Protein AF-A0A4D7CBV3-F1 (afdb_monomer)

Nearest PDB structures (foldseek):
  1dlq-assembly1_B  TM=3.421E-01  e=4.290E+00  Acinetobacter baylyi ADP1
  2azq-assembly1_A-2  TM=3.357E-01  e=8.033E+00  Pseudomonas putida
  5umh-assembly1_A  TM=3.800E-01  e=9.901E+00  Burkholderia multivorans ATCC 17616

Radius of gyration: 29.94 Å; Cα contacts (8 Å, |Δi|>4): 17; chains: 1; bounding box: 53×38×84 Å

Mean predicted aligned error: 19.16 Å

pLDDT: mean 70.89, std 18.7, range [37.22, 94.75]

Organism: NCBI:txid1763828

Secondary structure (DSSP, 8-state):
-----HHHHHHHHHHTTTS-S-HHHHHHHHHHHHHHHHHHHHHHHSPPHHHHHHHHHHHHHTTS-GGG------TT------S----------------

Foldseek 3Di:
DDDQDPVNLVVQCVVCVPPPDDPVVSSVVVVVVVVVVVVVVCVVVPQDVVNVVVVVVVVVVVVPDPPPVDPPPDVPPPPPPPVDDDDPPPDDDDDDDDD

Sequence (99 aa):
MSVIGREDMMFYRSLVESVDMPDDQKDESIRVIFSIVCSFIDQAFGSHPVQLSLKERANTCFSGRSDYARIAHDPEEEAADLEIEGAINTQDSEGHKVP

Solvent-accessible surface area (backbone atoms only — not comparable to full-atom values): 6653 Å² total; per-residue (Å²): 133,91,77,86,50,74,68,57,50,52,53,55,47,65,74,49,59,89,51,96,63,58,69,72,57,51,52,51,50,52,52,52,53,50,53,52,52,50,50,52,50,47,64,75,72,40,76,50,69,66,55,50,52,49,53,54,50,54,60,58,64,70,66,66,57,82,85,72,75,64,79,72,84,60,93,78,72,69,76,79,76,64,91,76,75,87,76,88,75,84,70,92,74,81,92,78,83,82,136

Structure (mmCIF, N/CA/C/O backbone):
data_AF-A0A4D7CBV3-F1
#
_entry.id   AF-A0A4D7CBV3-F1
#
loop_
_atom_site.group_PDB
_atom_site.id
_atom_site.type_symbol
_atom_site.label_atom_id
_atom_site.label_alt_id
_atom_site.label_comp_id
_atom_site.label_asym_id
_atom_site.label_entity_id
_atom_site.label_seq_id
_atom_site.pdbx_PDB_ins_code
_atom_site.Cartn_x
_atom_site.Cartn_y
_atom_site.Cartn_z
_atom_site.occupancy
_atom_site.B_iso_or_equiv
_atom_site.auth_seq_id
_atom_site.auth_comp_id
_atom_site.auth_asym_id
_atom_site.auth_atom_id
_atom_site.pdbx_PDB_model_num
ATOM 1 N N . MET A 1 1 ? 6.227 6.472 0.980 1.00 57.59 1 MET A N 1
ATOM 2 C CA . MET A 1 1 ? 5.203 5.528 1.469 1.00 57.59 1 MET A CA 1
ATOM 3 C C . MET A 1 1 ? 3.865 5.972 0.924 1.00 57.59 1 MET A C 1
ATOM 5 O O . MET A 1 1 ? 3.496 7.119 1.153 1.00 57.59 1 MET A O 1
ATOM 9 N N . SER A 1 2 ? 3.201 5.113 0.150 1.00 74.38 2 SER A N 1
ATOM 10 C CA . SER A 1 2 ? 1.840 5.381 -0.319 1.00 74.38 2 SER A CA 1
ATOM 11 C C . SER A 1 2 ? 0.876 5.343 0.870 1.00 74.38 2 SER A C 1
ATOM 13 O O . SER A 1 2 ? 1.074 4.556 1.795 1.00 74.38 2 SER A O 1
ATOM 15 N N . VAL A 1 3 ? -0.128 6.217 0.877 1.00 84.06 3 VAL A N 1
ATOM 16 C CA . VAL A 1 3 ? -1.130 6.308 1.948 1.00 84.06 3 VAL A CA 1
ATOM 17 C C . VAL A 1 3 ? -2.437 5.718 1.429 1.00 84.06 3 VAL A C 1
ATOM 19 O O . VAL A 1 3 ? -2.872 6.075 0.338 1.00 84.06 3 VAL A O 1
ATOM 22 N N . ILE A 1 4 ? -3.063 4.834 2.210 1.00 89.88 4 ILE A N 1
ATOM 23 C CA . ILE A 1 4 ? -4.364 4.241 1.868 1.00 89.88 4 ILE A CA 1
ATOM 24 C C . ILE A 1 4 ? -5.440 5.333 1.921 1.00 89.88 4 ILE A C 1
ATOM 26 O O . ILE A 1 4 ? -5.581 6.024 2.935 1.00 89.88 4 ILE A O 1
ATOM 30 N N . GLY A 1 5 ? -6.202 5.489 0.837 1.00 92.88 5 GLY A N 1
ATOM 31 C CA . GLY A 1 5 ? -7.341 6.399 0.787 1.00 92.88 5 GLY A CA 1
ATOM 32 C C . GLY A 1 5 ? -8.469 5.964 1.728 1.00 92.88 5 GLY A C 1
ATOM 33 O O . GLY A 1 5 ? -8.588 4.799 2.100 1.00 92.88 5 GLY A O 1
ATOM 34 N N . ARG A 1 6 ? -9.343 6.899 2.120 1.00 91.44 6 ARG A N 1
ATOM 35 C CA . ARG A 1 6 ? -10.472 6.579 3.013 1.00 91.44 6 ARG A CA 1
ATOM 36 C C . ARG A 1 6 ? -11.425 5.547 2.396 1.00 91.44 6 ARG A C 1
ATOM 38 O O . ARG A 1 6 ? -11.874 4.654 3.107 1.00 91.44 6 ARG A O 1
ATOM 45 N N . GLU A 1 7 ? -11.727 5.682 1.107 1.00 92.94 7 GLU A N 1
ATOM 46 C CA . GLU A 1 7 ? -12.613 4.766 0.375 1.00 92.94 7 GLU A CA 1
ATOM 47 C C . GLU A 1 7 ? -12.003 3.365 0.274 1.00 92.94 7 GLU A C 1
ATOM 49 O O . GLU A 1 7 ? -12.662 2.386 0.621 1.00 92.94 7 GLU A O 1
ATOM 54 N N . ASP A 1 8 ? -10.716 3.279 -0.069 1.00 93.56 8 ASP A N 1
ATOM 55 C CA . ASP A 1 8 ? -9.981 2.012 -0.113 1.00 93.56 8 ASP A CA 1
ATOM 56 C C . ASP A 1 8 ? -9.964 1.324 1.254 1.00 93.56 8 ASP A C 1
ATOM 58 O O . ASP A 1 8 ? -10.189 0.123 1.356 1.00 93.56 8 ASP A O 1
ATOM 62 N N . MET A 1 9 ? -9.760 2.083 2.334 1.00 93.25 9 MET A N 1
ATOM 63 C CA . MET A 1 9 ? -9.777 1.528 3.686 1.00 93.25 9 MET A CA 1
ATOM 64 C C . MET A 1 9 ? -11.150 0.949 4.054 1.00 93.25 9 MET A C 1
ATOM 66 O O . MET A 1 9 ? -11.225 -0.112 4.671 1.00 93.25 9 MET A O 1
ATOM 70 N N . MET A 1 10 ? -12.243 1.618 3.667 1.00 93.50 10 MET A N 1
ATOM 71 C CA . MET A 1 10 ? -13.600 1.097 3.874 1.00 93.50 10 MET A CA 1
ATOM 72 C C . MET A 1 10 ? -13.838 -0.186 3.077 1.00 93.50 10 MET A C 1
ATOM 74 O O . MET A 1 10 ? -14.420 -1.132 3.605 1.00 93.50 10 MET A O 1
ATOM 78 N N . PHE A 1 11 ? -13.350 -0.237 1.839 1.00 94.75 11 PHE A N 1
ATOM 79 C CA . PHE A 1 11 ? -13.405 -1.436 1.014 1.00 94.75 11 PHE A CA 1
ATOM 80 C C . PHE A 1 11 ? -12.609 -2.594 1.632 1.00 94.75 11 PHE A C 1
ATOM 82 O O . PHE A 1 11 ? -13.129 -3.696 1.772 1.00 94.75 11 PHE A O 1
ATOM 89 N N . TYR A 1 12 ? -11.377 -2.365 2.085 1.00 94.06 12 TYR A N 1
ATOM 90 C CA . TYR A 1 12 ? -10.590 -3.425 2.716 1.00 94.06 12 TYR A CA 1
ATOM 91 C C . TYR A 1 12 ? -11.219 -3.925 4.017 1.00 94.06 12 TYR A C 1
ATOM 93 O O . TYR A 1 12 ? -11.195 -5.126 4.274 1.00 94.06 12 TYR A O 1
ATOM 101 N N . ARG A 1 13 ? -11.842 -3.040 4.805 1.00 93.69 13 ARG A N 1
ATOM 102 C CA . ARG A 1 13 ? -12.594 -3.431 6.006 1.00 93.69 13 ARG A CA 1
ATOM 103 C C . ARG A 1 13 ? -13.777 -4.343 5.692 1.00 93.69 13 ARG A C 1
ATOM 105 O O . ARG A 1 13 ? -13.986 -5.295 6.438 1.00 93.69 13 ARG A O 1
ATOM 112 N N . SER A 1 14 ? -14.515 -4.101 4.604 1.00 94.56 14 SER A N 1
ATOM 113 C CA . SER A 1 14 ? -15.627 -4.983 4.220 1.00 94.56 14 SER A CA 1
ATOM 114 C C . SER A 1 14 ? -15.145 -6.372 3.791 1.00 94.56 14 SER A C 1
ATOM 116 O O . SER A 1 14 ? -15.814 -7.365 4.057 1.00 94.56 14 SER A O 1
ATOM 118 N N . LEU A 1 15 ? -13.945 -6.476 3.209 1.00 93.38 15 LEU A N 1
ATOM 119 C CA . LEU A 1 15 ? -13.343 -7.766 2.855 1.00 93.38 15 LEU A CA 1
ATOM 120 C C . LEU A 1 15 ? -12.920 -8.597 4.074 1.00 93.38 15 LEU A C 1
ATOM 122 O O . LEU A 1 15 ? -12.936 -9.825 4.008 1.00 93.38 15 LEU A O 1
ATOM 126 N N . VAL A 1 16 ? -12.534 -7.949 5.175 1.00 92.62 16 VAL A N 1
ATOM 127 C CA . VAL A 1 16 ? -12.089 -8.623 6.410 1.00 92.62 16 VAL A CA 1
ATOM 128 C C . VAL A 1 16 ? -13.156 -8.630 7.506 1.00 92.62 16 VAL A C 1
ATOM 130 O O . VAL A 1 16 ? -12.866 -8.970 8.655 1.00 92.62 16 VAL A O 1
ATOM 133 N N . GLU A 1 17 ? -14.399 -8.276 7.174 1.00 92.19 17 GLU A N 1
ATOM 134 C CA . GLU A 1 17 ? -15.495 -8.174 8.139 1.00 92.19 17 GLU A CA 1
ATOM 135 C C . GLU A 1 17 ? -15.703 -9.495 8.890 1.00 92.19 17 GLU A C 1
ATOM 137 O O . GLU A 1 17 ? -15.791 -9.496 10.118 1.00 92.19 17 GLU A O 1
ATOM 142 N N . SER A 1 18 ? -15.663 -10.619 8.169 1.00 93.75 18 SER A N 1
ATOM 143 C CA . SER A 1 18 ? -15.864 -11.964 8.718 1.00 93.75 18 SER A CA 1
ATOM 144 C C . SER A 1 18 ? -14.697 -12.497 9.552 1.00 93.75 18 SER A C 1
ATOM 146 O O . SER A 1 18 ? -14.792 -13.598 10.092 1.00 93.75 18 SER A O 1
ATOM 148 N N . VAL A 1 19 ? -13.570 -11.785 9.612 1.00 91.62 19 VAL A N 1
ATOM 149 C CA . VAL A 1 19 ? -12.410 -12.218 10.393 1.00 91.62 19 VAL A CA 1
ATOM 150 C C . VAL A 1 19 ? -12.674 -11.913 11.865 1.00 91.62 19 VAL A C 1
ATOM 152 O O . VAL A 1 19 ? -12.961 -10.769 12.224 1.00 91.62 19 VAL A O 1
ATOM 155 N N . ASP A 1 20 ? -12.570 -12.933 12.717 1.00 93.38 20 ASP A N 1
ATOM 156 C CA . ASP A 1 20 ? -12.768 -12.797 14.161 1.00 93.38 20 ASP A CA 1
ATOM 157 C C . ASP A 1 20 ? -11.531 -12.162 14.810 1.00 93.38 20 ASP A C 1
ATOM 159 O O . ASP A 1 20 ? -10.608 -12.830 15.279 1.00 93.38 20 ASP A O 1
ATOM 163 N N . MET A 1 21 ? -11.467 -10.836 14.729 1.00 92.12 21 MET A N 1
ATOM 164 C CA . MET A 1 21 ? -10.442 -10.010 15.353 1.00 92.12 21 MET A CA 1
ATOM 165 C C . MET A 1 21 ? -11.004 -8.609 15.642 1.00 92.12 21 MET A C 1
ATOM 167 O O . MET A 1 21 ? -11.945 -8.178 14.967 1.00 92.12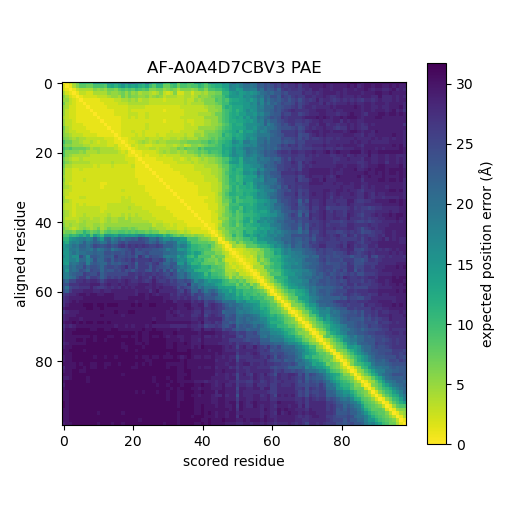 21 MET A O 1
ATOM 171 N N . PRO A 1 22 ? -10.431 -7.873 16.609 1.00 94.12 2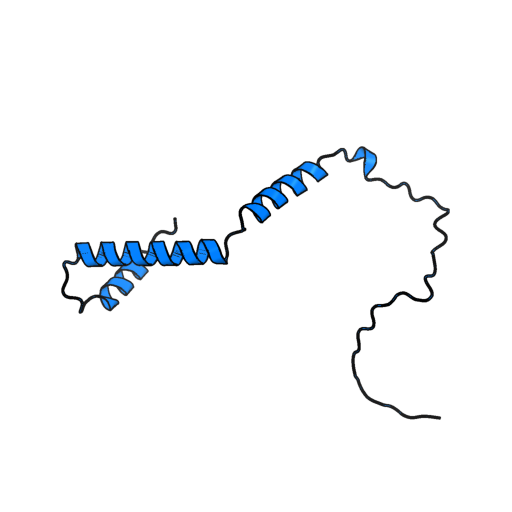2 PRO A N 1
ATOM 172 C CA . PRO A 1 22 ? -10.814 -6.490 16.872 1.00 94.12 22 PRO A CA 1
ATOM 173 C C . PRO A 1 22 ? -10.594 -5.592 15.651 1.00 94.12 22 PRO A C 1
ATOM 175 O O . PRO A 1 22 ? -9.604 -5.757 14.937 1.00 94.12 22 PRO A O 1
ATOM 178 N N . ASP A 1 23 ? -11.458 -4.596 15.457 1.00 89.81 23 ASP A N 1
ATOM 179 C CA . ASP A 1 23 ? -11.373 -3.664 14.321 1.00 89.81 23 ASP A CA 1
ATOM 180 C C . ASP A 1 23 ? -10.023 -2.935 14.249 1.00 89.81 23 ASP A C 1
ATOM 182 O O . ASP A 1 23 ? -9.462 -2.776 13.166 1.00 89.81 23 ASP A O 1
ATOM 186 N N . ASP A 1 24 ? -9.435 -2.595 15.397 1.00 92.62 24 ASP A N 1
ATOM 187 C CA . ASP A 1 24 ? -8.099 -1.989 15.460 1.00 92.62 24 ASP A CA 1
ATOM 188 C C . ASP A 1 24 ? -7.011 -2.923 14.898 1.00 92.62 24 ASP A C 1
ATOM 190 O O . ASP A 1 24 ? -6.067 -2.479 14.245 1.00 92.62 24 ASP A O 1
ATOM 194 N N . GLN A 1 25 ? -7.148 -4.238 15.109 1.00 94.12 25 GLN A N 1
ATOM 195 C CA . GLN A 1 25 ? -6.226 -5.230 14.547 1.00 94.12 25 GLN A CA 1
ATOM 196 C C . GLN A 1 25 ? -6.492 -5.483 13.061 1.00 94.12 25 GLN A C 1
ATOM 198 O O . GLN A 1 25 ? -5.539 -5.724 12.316 1.00 94.12 25 GLN A O 1
ATOM 203 N N . LYS A 1 26 ? -7.752 -5.392 12.608 1.00 93.19 26 LYS A N 1
ATOM 204 C CA . LYS A 1 26 ? -8.100 -5.430 11.174 1.00 93.19 26 LYS A CA 1
ATOM 205 C C . LYS A 1 26 ? -7.415 -4.289 10.444 1.00 93.19 26 LYS A C 1
ATOM 207 O O . LYS A 1 26 ? -6.753 -4.510 9.433 1.00 93.19 26 LYS A O 1
ATOM 212 N N . ASP A 1 27 ? -7.522 -3.086 10.993 1.00 93.81 27 ASP A N 1
ATOM 213 C CA . ASP A 1 27 ? -6.916 -1.889 10.430 1.00 93.81 27 ASP A CA 1
ATOM 214 C C . ASP A 1 27 ? -5.402 -1.996 10.320 1.00 93.81 27 ASP A C 1
ATOM 216 O O . ASP 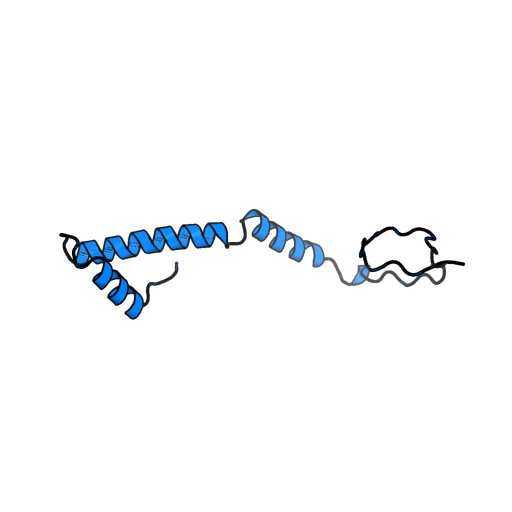A 1 27 ? -4.831 -1.682 9.272 1.00 93.81 27 ASP A O 1
ATOM 220 N N . GLU A 1 28 ? -4.752 -2.455 11.387 1.00 94.44 28 GLU A N 1
ATOM 221 C CA . GLU A 1 28 ? -3.306 -2.632 11.385 1.00 94.44 28 GLU A CA 1
ATOM 222 C C . GLU A 1 28 ? -2.883 -3.703 10.375 1.00 94.44 28 GLU A C 1
ATOM 224 O O . GLU A 1 28 ? -1.965 -3.488 9.584 1.00 94.44 28 GLU A O 1
ATOM 229 N N . SER A 1 29 ? -3.615 -4.816 10.307 1.00 94.06 29 SER A N 1
ATOM 230 C CA . SER A 1 29 ? -3.359 -5.883 9.334 1.00 94.06 29 SER A CA 1
ATOM 231 C C . SER A 1 29 ? -3.468 -5.377 7.895 1.00 94.06 29 SER A C 1
ATOM 233 O O . SER A 1 29 ? -2.591 -5.650 7.073 1.00 94.06 29 SER A O 1
ATOM 235 N N . ILE A 1 30 ? -4.501 -4.584 7.591 1.00 94.69 30 ILE A N 1
ATOM 236 C CA . ILE A 1 30 ? -4.683 -3.955 6.277 1.00 94.69 30 ILE A CA 1
ATOM 237 C C . ILE A 1 30 ? -3.485 -3.053 5.946 1.00 94.69 30 ILE A C 1
ATOM 239 O O . ILE A 1 30 ? -2.939 -3.136 4.845 1.00 94.69 30 ILE A O 1
ATOM 243 N N . ARG A 1 31 ? -3.026 -2.227 6.894 1.00 94.69 31 ARG A N 1
ATOM 244 C CA . ARG A 1 31 ? -1.875 -1.327 6.694 1.00 94.69 31 ARG A CA 1
ATOM 245 C C . ARG A 1 31 ? -0.570 -2.079 6.471 1.00 94.69 31 ARG A C 1
ATOM 247 O O . ARG A 1 31 ? 0.216 -1.685 5.605 1.00 94.69 31 ARG A O 1
ATOM 254 N N . VAL A 1 32 ? -0.340 -3.154 7.221 1.00 94.69 32 VAL A N 1
ATOM 255 C CA . VAL A 1 32 ? 0.849 -4.003 7.080 1.00 94.69 32 VAL A CA 1
ATOM 256 C C . VAL A 1 32 ? 0.867 -4.656 5.702 1.00 94.69 32 VAL A C 1
ATOM 258 O O . VAL A 1 32 ? 1.855 -4.526 4.980 1.00 94.69 32 VAL A O 1
ATOM 261 N N . ILE A 1 33 ? -0.234 -5.294 5.300 1.00 94.44 33 ILE A N 1
ATOM 262 C CA . ILE A 1 33 ? -0.342 -5.949 3.990 1.00 94.44 33 ILE A CA 1
ATOM 263 C C . ILE A 1 33 ? -0.151 -4.931 2.866 1.00 94.44 33 ILE A C 1
ATOM 265 O O . ILE A 1 33 ? 0.645 -5.163 1.957 1.00 94.44 33 ILE A O 1
ATOM 269 N N . PHE A 1 34 ? -0.817 -3.779 2.947 1.00 94.06 34 PHE A N 1
ATOM 270 C CA . PHE A 1 34 ? -0.666 -2.714 1.961 1.00 94.06 34 PHE A CA 1
ATOM 271 C C . PHE A 1 34 ? 0.786 -2.236 1.850 1.00 94.06 34 PHE A C 1
ATOM 273 O O . PHE A 1 34 ? 1.313 -2.109 0.749 1.00 94.06 34 PHE A O 1
ATOM 280 N N . SER A 1 35 ? 1.467 -2.042 2.983 1.00 92.31 35 SER A N 1
ATOM 281 C CA . SER A 1 35 ? 2.873 -1.624 3.007 1.00 92.31 35 SER A CA 1
ATOM 282 C C . SER A 1 35 ? 3.795 -2.660 2.363 1.00 92.31 35 SER A C 1
ATOM 284 O O . SER A 1 35 ? 4.708 -2.295 1.621 1.00 92.31 35 SER A O 1
ATOM 286 N N . ILE A 1 36 ? 3.540 -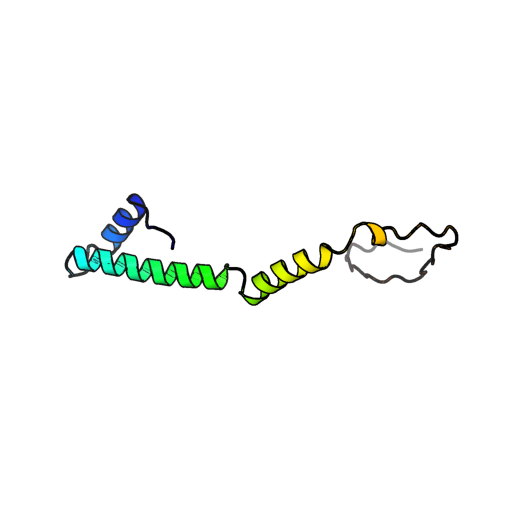3.950 2.601 1.00 92.81 36 ILE A N 1
ATOM 287 C CA . ILE A 1 36 ? 4.277 -5.052 1.971 1.00 92.81 36 ILE A CA 1
ATOM 288 C C . ILE A 1 36 ? 4.070 -5.030 0.453 1.00 92.81 36 ILE A C 1
ATOM 290 O O . ILE A 1 36 ? 5.043 -5.056 -0.301 1.00 92.81 36 ILE A O 1
ATOM 294 N N . VAL A 1 37 ? 2.820 -4.932 -0.006 1.00 91.31 37 VAL A N 1
ATOM 295 C CA . VAL A 1 37 ? 2.487 -4.886 -1.438 1.00 91.31 37 VAL A CA 1
ATOM 296 C C . VAL A 1 37 ? 3.127 -3.671 -2.108 1.00 91.31 37 VAL A C 1
ATOM 298 O O . VAL A 1 37 ? 3.769 -3.821 -3.146 1.00 91.31 37 VAL A O 1
ATOM 301 N N . CYS A 1 38 ? 3.033 -2.486 -1.498 1.00 89.62 38 CYS A N 1
ATOM 302 C CA . CYS A 1 38 ? 3.708 -1.292 -1.999 1.00 89.62 38 CYS A CA 1
ATOM 303 C C . CYS A 1 38 ? 5.221 -1.491 -2.095 1.00 89.62 38 CYS A C 1
ATOM 305 O O . CYS A 1 38 ? 5.804 -1.106 -3.098 1.00 89.62 38 CYS A O 1
ATOM 307 N N . SER A 1 39 ? 5.854 -2.139 -1.112 1.00 87.19 39 SER A N 1
ATOM 308 C CA . SER A 1 39 ? 7.292 -2.415 -1.170 1.00 87.19 39 SER A CA 1
ATOM 309 C C . SER A 1 39 ? 7.665 -3.317 -2.346 1.00 87.19 39 SER A C 1
ATOM 311 O O . SER A 1 39 ? 8.668 -3.067 -3.011 1.00 87.19 39 SER A O 1
ATOM 313 N N . PHE A 1 40 ? 6.854 -4.333 -2.648 1.00 88.44 40 PHE A N 1
ATOM 314 C CA . PHE A 1 40 ? 7.089 -5.181 -3.816 1.00 88.44 40 PHE A CA 1
ATOM 315 C C . PHE A 1 40 ? 6.905 -4.427 -5.131 1.00 88.44 40 PHE A C 1
ATOM 317 O O . PHE A 1 40 ? 7.717 -4.588 -6.038 1.00 88.44 40 PHE A O 1
ATOM 324 N N . ILE A 1 41 ? 5.878 -3.582 -5.229 1.00 85.56 41 ILE A N 1
ATOM 325 C CA . ILE A 1 41 ? 5.654 -2.738 -6.408 1.00 85.56 41 ILE A CA 1
ATOM 326 C C . ILE A 1 41 ? 6.821 -1.759 -6.581 1.00 85.56 41 ILE A C 1
ATOM 328 O O . ILE A 1 41 ? 7.367 -1.654 -7.675 1.00 85.56 41 ILE A O 1
ATOM 332 N N . ASP A 1 42 ? 7.262 -1.110 -5.505 1.00 83.06 42 ASP A N 1
ATOM 333 C CA . ASP A 1 42 ? 8.405 -0.195 -5.519 1.00 83.06 42 ASP A CA 1
ATOM 334 C C . ASP A 1 42 ? 9.707 -0.915 -5.897 1.00 83.06 42 ASP A C 1
ATOM 336 O O . ASP A 1 42 ? 10.555 -0.334 -6.559 1.00 83.06 42 ASP A O 1
ATOM 340 N N . GLN A 1 43 ? 9.889 -2.185 -5.530 1.00 79.44 43 GLN A N 1
ATOM 341 C CA . GLN A 1 43 ? 11.058 -2.964 -5.956 1.00 79.44 43 GLN A CA 1
ATOM 342 C C . GLN A 1 43 ? 10.964 -3.429 -7.415 1.00 79.44 43 GLN A C 1
ATOM 344 O O . GLN A 1 43 ? 11.982 -3.488 -8.102 1.00 79.44 43 GLN A O 1
ATOM 349 N N . ALA A 1 44 ? 9.764 -3.764 -7.891 1.00 79.00 44 ALA A N 1
ATOM 350 C CA . ALA A 1 44 ? 9.540 -4.248 -9.251 1.00 79.00 44 ALA A CA 1
ATOM 351 C C . ALA A 1 44 ? 9.555 -3.120 -10.297 1.00 79.00 44 ALA A C 1
ATOM 353 O O . ALA A 1 44 ? 10.019 -3.326 -11.417 1.00 79.00 44 ALA A O 1
ATOM 354 N N . PHE A 1 45 ? 9.051 -1.937 -9.934 1.00 70.69 45 PHE A N 1
ATOM 355 C CA . PHE A 1 45 ? 8.904 -0.780 -10.824 1.00 70.69 45 PHE A CA 1
ATOM 356 C C . PHE A 1 45 ? 9.776 0.419 -10.435 1.00 70.69 45 PHE A C 1
ATOM 358 O O . PHE A 1 45 ? 9.902 1.366 -11.214 1.00 70.69 45 PHE A O 1
ATOM 365 N N . GLY A 1 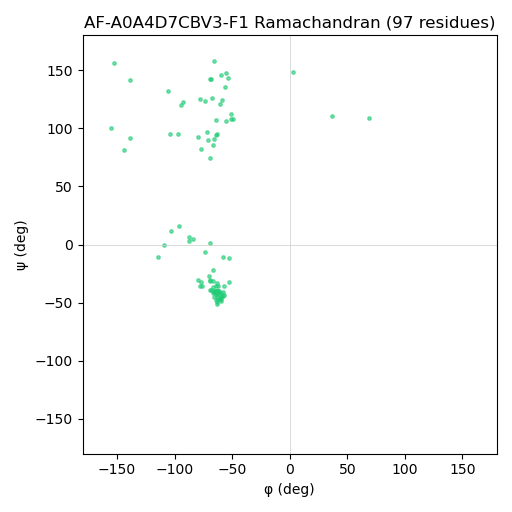46 ? 10.391 0.413 -9.253 1.00 64.94 46 GLY A N 1
ATOM 366 C CA . GLY A 1 46 ? 11.359 1.432 -8.866 1.00 64.94 46 GLY A CA 1
ATOM 367 C C . GLY A 1 46 ? 12.643 1.299 -9.672 1.00 64.94 46 GLY A C 1
ATOM 368 O O . GLY A 1 46 ? 13.112 0.204 -9.980 1.00 64.94 46 GLY A O 1
ATOM 369 N N . SER A 1 47 ? 13.242 2.437 -10.023 1.00 63.22 47 SER A N 1
ATOM 370 C CA . SER A 1 47 ? 14.569 2.444 -10.637 1.00 63.22 47 SER A CA 1
ATOM 371 C C . SER A 1 47 ? 15.568 1.810 -9.671 1.00 63.22 47 SER A C 1
ATOM 373 O O . SER A 1 47 ? 15.744 2.294 -8.552 1.00 63.22 47 SER A O 1
ATOM 375 N N . HIS A 1 48 ? 16.232 0.738 -10.105 1.00 64.31 48 HIS A N 1
ATOM 376 C CA . HIS A 1 48 ? 17.242 0.061 -9.295 1.00 64.31 48 HIS A CA 1
ATOM 377 C C . HIS A 1 48 ? 18.299 1.090 -8.834 1.00 64.31 48 HIS A C 1
ATOM 379 O O . HIS A 1 48 ? 18.665 1.961 -9.627 1.00 64.31 48 HIS A O 1
ATOM 385 N N . PRO A 1 49 ? 18.859 1.020 -7.611 1.00 64.06 49 PRO A N 1
ATOM 386 C CA . PRO A 1 49 ? 19.859 1.987 -7.130 1.00 64.06 49 PRO A CA 1
ATOM 387 C C . PRO A 1 49 ? 21.049 2.164 -8.088 1.00 64.06 49 PRO A C 1
ATOM 389 O O . PRO A 1 49 ? 21.603 3.251 -8.244 1.00 64.06 49 PRO A O 1
ATOM 392 N N . VAL A 1 50 ? 21.409 1.092 -8.798 1.00 65.50 50 VAL A N 1
ATOM 393 C CA . VAL A 1 50 ? 22.411 1.121 -9.877 1.00 65.50 50 VAL A CA 1
ATOM 394 C C . VAL A 1 50 ? 21.939 1.954 -11.075 1.00 65.50 50 VAL A C 1
ATOM 396 O O . VAL A 1 50 ? 22.715 2.727 -11.615 1.00 65.50 50 VAL A O 1
ATOM 399 N N . GLN A 1 51 ? 20.671 1.867 -11.479 1.00 65.44 51 GLN A N 1
ATOM 400 C CA . GLN A 1 51 ? 20.119 2.713 -12.543 1.00 65.44 51 GLN A CA 1
ATOM 401 C C . GLN A 1 51 ? 20.029 4.182 -12.112 1.00 65.44 51 GLN A C 1
ATOM 403 O O . GLN A 1 51 ? 20.338 5.061 -12.910 1.00 65.44 51 GLN A O 1
ATOM 408 N N . LEU A 1 52 ? 19.663 4.458 -10.854 1.00 64.12 52 LEU A N 1
ATOM 409 C CA . LEU A 1 52 ? 19.654 5.819 -10.305 1.00 64.12 52 LEU A CA 1
ATOM 410 C C . LEU A 1 52 ? 21.068 6.419 -10.259 1.00 64.12 52 LEU A C 1
ATOM 412 O O . LEU A 1 52 ? 21.278 7.517 -10.767 1.00 64.12 52 LEU A O 1
ATOM 416 N N . SER A 1 53 ? 22.055 5.674 -9.755 1.00 63.47 53 SER A N 1
ATOM 417 C CA . SER A 1 53 ? 23.456 6.127 -9.727 1.00 63.47 53 SER A CA 1
ATOM 418 C C . SER A 1 53 ? 24.070 6.258 -11.126 1.00 63.47 53 SER A C 1
ATOM 420 O O . SER A 1 53 ? 24.810 7.207 -11.385 1.00 63.47 53 SER A O 1
ATOM 422 N N . LEU A 1 54 ? 23.733 5.371 -12.070 1.00 65.50 54 LEU A N 1
ATOM 423 C CA . LEU A 1 54 ? 24.132 5.517 -13.474 1.00 65.50 54 LEU A CA 1
ATOM 424 C C . LEU A 1 54 ? 23.490 6.745 -14.127 1.00 65.50 54 LEU A C 1
ATOM 426 O O . LEU A 1 54 ? 24.176 7.449 -14.863 1.00 65.50 54 LEU A O 1
ATOM 430 N N . LYS A 1 55 ? 22.216 7.034 -13.840 1.00 60.88 55 LYS A N 1
ATOM 431 C CA . LYS A 1 55 ? 21.513 8.228 -14.332 1.00 60.88 55 LYS A CA 1
ATOM 432 C C . LYS A 1 55 ? 22.150 9.517 -13.802 1.00 60.88 55 LYS A C 1
ATOM 434 O O . LYS A 1 55 ? 22.365 10.447 -14.576 1.00 60.88 55 LYS A O 1
ATOM 439 N N . GLU A 1 56 ? 22.514 9.567 -12.522 1.00 61.56 56 GLU A N 1
ATOM 440 C CA . GLU A 1 56 ? 23.245 10.707 -11.948 1.00 61.56 56 GLU A CA 1
ATOM 441 C C . GLU A 1 56 ? 24.658 10.851 -12.536 1.00 61.56 56 GLU A C 1
ATOM 443 O O . GLU A 1 56 ? 25.096 11.958 -12.867 1.00 61.56 56 GLU A O 1
ATOM 448 N N . ARG A 1 57 ? 25.369 9.737 -12.749 1.00 59.12 57 ARG A N 1
ATOM 449 C CA . ARG A 1 57 ? 26.713 9.751 -13.344 1.00 59.12 57 ARG A CA 1
ATOM 450 C C . ARG A 1 57 ? 26.703 10.147 -14.824 1.00 59.12 57 ARG A C 1
ATOM 452 O O . ARG A 1 57 ? 27.577 10.888 -15.264 1.00 59.12 57 ARG A O 1
ATOM 459 N N . ALA A 1 58 ? 25.718 9.692 -15.596 1.00 58.12 58 ALA A N 1
ATOM 460 C CA . ALA A 1 58 ? 25.560 10.070 -17.000 1.00 58.12 58 ALA A CA 1
ATOM 461 C C . ALA A 1 58 ? 25.273 11.575 -17.154 1.00 58.12 58 ALA A C 1
ATOM 463 O O . ALA A 1 58 ? 25.872 12.228 -18.006 1.00 58.12 58 ALA A O 1
ATOM 464 N N . ASN A 1 59 ? 24.443 12.147 -16.274 1.00 56.22 59 ASN A N 1
ATOM 465 C CA . ASN A 1 59 ? 24.141 13.582 -16.288 1.00 56.22 59 ASN A CA 1
ATOM 466 C C . ASN A 1 59 ? 25.328 14.461 -15.867 1.00 56.22 59 ASN A C 1
ATOM 468 O O . ASN A 1 59 ? 25.472 15.576 -16.361 1.00 56.22 59 ASN A O 1
ATOM 472 N N . THR A 1 60 ? 26.202 13.977 -14.985 1.00 58.09 60 THR A N 1
ATOM 473 C CA . THR A 1 60 ? 27.401 14.728 -1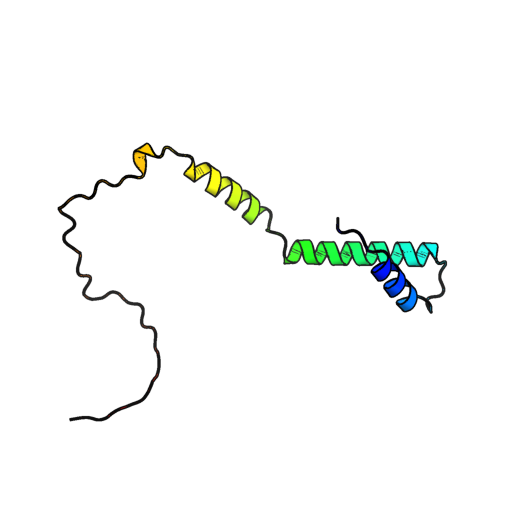4.573 1.00 58.09 60 THR A CA 1
ATOM 474 C C . THR A 1 60 ? 28.533 14.626 -15.594 1.00 58.09 60 THR A C 1
ATOM 476 O O . THR A 1 60 ? 29.258 15.601 -15.786 1.00 58.09 60 THR A O 1
ATOM 479 N N . CYS A 1 61 ? 28.647 13.515 -16.328 1.00 53.62 61 CYS A N 1
ATOM 480 C CA . CYS A 1 61 ? 29.666 13.347 -17.369 1.00 53.62 61 CYS A CA 1
ATOM 481 C C . CYS A 1 61 ? 29.414 14.234 -18.608 1.00 53.62 61 CYS A C 1
ATOM 483 O O . CYS A 1 61 ? 30.364 14.667 -19.253 1.00 53.62 61 CYS A O 1
ATOM 485 N N . PHE A 1 62 ? 28.154 14.593 -18.889 1.00 53.31 62 PHE A N 1
ATOM 486 C CA . PHE A 1 62 ? 27.781 15.485 -20.001 1.00 53.31 62 PHE A CA 1
ATOM 487 C C . PHE A 1 62 ? 27.790 16.987 -19.667 1.00 53.31 62 PHE A C 1
ATOM 489 O O . PHE A 1 62 ? 27.474 17.814 -20.518 1.00 53.31 62 PHE A O 1
ATOM 496 N N . SER A 1 63 ? 28.191 17.367 -18.449 1.00 54.69 63 SER A N 1
ATOM 497 C CA . SER A 1 63 ? 28.423 18.777 -18.082 1.00 54.69 63 SER A CA 1
ATOM 498 C C . SER A 1 63 ? 29.823 19.290 -18.464 1.00 54.69 63 SER A C 1
ATOM 500 O O . SER A 1 63 ? 30.185 20.431 -18.166 1.00 54.69 63 SER A O 1
ATOM 502 N N . GLY A 1 64 ? 30.616 18.470 -19.160 1.00 52.44 64 GLY A N 1
ATOM 503 C CA . GLY A 1 64 ? 31.890 18.877 -19.737 1.00 52.44 64 GLY A CA 1
ATOM 504 C C . GLY A 1 64 ? 31.684 19.792 -20.941 1.00 52.44 64 GLY A C 1
ATOM 505 O O . GLY A 1 64 ? 31.461 19.298 -22.035 1.00 52.44 64 GLY A O 1
ATOM 506 N N . ARG A 1 65 ? 31.774 21.110 -20.709 1.00 55.47 65 ARG A N 1
ATOM 507 C CA . ARG A 1 65 ? 32.067 22.193 -21.676 1.00 55.47 65 ARG A CA 1
ATOM 508 C C . ARG A 1 65 ? 31.473 22.017 -23.088 1.00 55.47 65 ARG A C 1
ATOM 510 O O . ARG A 1 65 ? 32.009 21.277 -23.911 1.00 55.47 65 ARG A O 1
ATOM 517 N N . SER A 1 66 ? 30.487 22.850 -23.443 1.00 55.28 66 SER A N 1
ATOM 518 C CA . SER A 1 66 ? 29.982 22.948 -24.829 1.00 55.28 66 SER A CA 1
ATOM 519 C C . SER A 1 66 ? 31.057 23.317 -25.864 1.00 55.28 66 SER A C 1
ATOM 521 O O . SER A 1 66 ? 30.810 23.240 -27.064 1.00 55.28 66 SER A O 1
ATOM 523 N N . ASP A 1 67 ? 32.241 23.724 -25.405 1.00 56.47 67 ASP A N 1
ATOM 524 C CA . ASP A 1 67 ? 33.374 24.158 -26.219 1.00 56.47 67 ASP A CA 1
ATOM 525 C C . ASP A 1 67 ? 33.984 23.022 -27.066 1.00 56.47 67 ASP A C 1
ATOM 527 O O . ASP A 1 67 ? 34.605 23.309 -28.084 1.00 56.47 67 ASP A O 1
ATOM 531 N N . TYR A 1 68 ? 33.785 21.749 -26.694 1.00 55.97 68 TYR A N 1
ATOM 532 C CA . TYR A 1 68 ? 34.342 20.587 -27.416 1.00 55.97 68 TYR A CA 1
ATOM 533 C C . TYR A 1 68 ? 33.295 19.753 -28.172 1.00 55.97 68 TYR A C 1
ATOM 535 O O . TYR A 1 68 ? 33.645 18.774 -28.822 1.00 55.97 68 TYR A O 1
ATOM 543 N N . ALA A 1 69 ? 32.013 20.130 -28.116 1.00 55.19 69 ALA A N 1
ATOM 544 C CA . ALA A 1 69 ? 30.918 19.389 -28.756 1.00 55.19 69 ALA A CA 1
ATOM 545 C C . ALA A 1 69 ? 30.670 19.791 -30.224 1.00 55.19 69 ALA A C 1
ATOM 547 O O . ALA A 1 69 ? 29.695 19.357 -30.834 1.00 55.19 69 ALA A O 1
ATOM 548 N N . ARG A 1 70 ? 31.524 20.644 -30.799 1.00 56.50 70 ARG A N 1
ATOM 549 C CA . ARG A 1 70 ? 31.484 20.988 -32.220 1.00 56.50 70 ARG A CA 1
ATOM 550 C C . ARG A 1 70 ? 32.619 20.264 -32.925 1.00 56.50 70 ARG A C 1
ATOM 552 O O . ARG A 1 70 ? 33.737 20.767 -32.966 1.00 56.50 70 ARG A O 1
ATOM 559 N N . ILE A 1 71 ? 32.314 19.101 -33.493 1.00 59.88 71 ILE A N 1
ATOM 560 C CA . ILE A 1 71 ? 33.100 18.592 -34.615 1.00 59.88 71 ILE A CA 1
ATOM 561 C C . ILE A 1 71 ? 32.867 19.618 -35.725 1.00 59.88 71 ILE A C 1
ATOM 563 O O . ILE A 1 71 ? 31.745 19.775 -36.208 1.00 59.88 71 ILE A O 1
ATOM 567 N N . ALA A 1 72 ? 33.879 20.435 -36.016 1.00 57.53 72 ALA A N 1
ATOM 568 C CA . ALA A 1 72 ? 33.842 21.260 -37.209 1.00 57.53 72 ALA A CA 1
ATOM 569 C C . ALA A 1 72 ? 33.699 20.292 -38.383 1.00 57.53 72 ALA A C 1
ATOM 571 O O . ALA A 1 72 ? 34.478 19.348 -38.478 1.00 57.53 72 ALA A O 1
ATOM 572 N 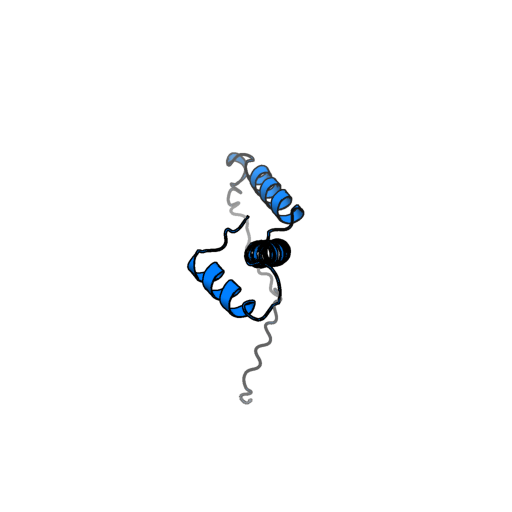N . HIS A 1 73 ? 32.669 20.489 -39.204 1.00 51.38 73 HIS A N 1
ATOM 573 C CA . HIS A 1 73 ? 32.494 19.740 -40.441 1.00 51.38 73 HIS A CA 1
ATOM 574 C C . HIS A 1 73 ? 33.778 19.914 -41.257 1.00 51.38 73 HIS A C 1
ATOM 576 O O . HIS A 1 73 ? 34.048 21.013 -41.747 1.00 51.38 73 HIS A O 1
ATOM 582 N N . ASP A 1 74 ? 34.591 18.865 -41.327 1.00 51.06 74 ASP A N 1
ATOM 583 C CA . ASP A 1 74 ? 35.720 18.818 -42.239 1.00 51.06 74 ASP A CA 1
ATOM 584 C C . ASP A 1 74 ? 35.121 18.601 -43.639 1.00 51.06 74 ASP A C 1
ATOM 586 O O . ASP A 1 74 ? 34.328 17.671 -43.818 1.00 51.06 74 ASP A O 1
ATOM 590 N N . PRO A 1 75 ? 35.386 19.465 -44.633 1.00 53.69 75 PRO A N 1
ATOM 591 C CA . PRO A 1 75 ? 34.828 19.303 -45.975 1.00 53.69 75 PRO A CA 1
ATOM 592 C C . PRO A 1 75 ? 35.406 18.099 -46.746 1.00 53.69 75 PRO A C 1
ATOM 594 O O . PRO A 1 75 ? 35.015 17.886 -47.890 1.00 53.69 75 PRO A O 1
ATOM 597 N N . GLU A 1 76 ? 36.304 17.318 -46.137 1.00 53.84 76 GLU A N 1
ATOM 598 C CA . GLU A 1 76 ? 36.847 16.062 -46.673 1.00 53.84 76 GLU A CA 1
ATOM 599 C C . GLU A 1 76 ? 36.132 14.800 -46.151 1.00 53.84 76 GLU A C 1
ATOM 601 O O . GLU A 1 76 ? 36.645 13.697 -46.330 1.00 53.84 76 GLU A O 1
ATOM 606 N N . GLU A 1 77 ? 34.933 14.907 -45.558 1.00 54.50 77 GLU A N 1
ATOM 607 C CA . GLU A 1 77 ? 34.035 13.744 -45.448 1.00 54.50 77 GLU A CA 1
ATOM 608 C C . GLU A 1 77 ? 33.511 13.362 -46.843 1.00 54.50 77 GLU A C 1
ATOM 610 O O . GLU A 1 77 ? 32.369 13.618 -47.229 1.00 54.50 77 GLU A O 1
ATOM 615 N N . GLU A 1 78 ? 34.402 12.750 -47.620 1.00 50.97 78 GLU A N 1
ATOM 616 C CA . GLU A 1 78 ? 34.066 11.805 -48.667 1.00 50.97 78 GLU A CA 1
ATOM 617 C C . GLU A 1 78 ? 33.106 10.800 -48.031 1.00 50.97 78 GLU A C 1
ATOM 619 O O . GLU A 1 78 ? 33.478 10.047 -47.128 1.00 50.97 78 GLU A O 1
ATOM 624 N N . ALA A 1 79 ? 31.832 10.884 -48.422 1.00 53.69 79 ALA A N 1
ATOM 625 C CA . ALA A 1 79 ? 30.808 9.955 -47.990 1.00 53.69 79 ALA A CA 1
ATOM 626 C C . ALA A 1 79 ? 31.345 8.547 -48.243 1.00 53.69 79 ALA A C 1
ATOM 628 O O . ALA A 1 79 ? 31.495 8.136 -49.394 1.00 53.69 79 ALA A O 1
ATOM 629 N N . ALA A 1 80 ? 31.687 7.839 -47.167 1.00 55.03 80 ALA A N 1
ATOM 630 C CA . ALA A 1 80 ? 31.977 6.427 -47.244 1.00 55.03 80 ALA A CA 1
ATOM 631 C C . ALA A 1 80 ? 30.672 5.764 -47.685 1.00 55.03 80 ALA A C 1
ATOM 633 O O . ALA A 1 80 ? 29.785 5.518 -46.869 1.00 55.03 80 ALA A O 1
ATOM 634 N N . ASP A 1 81 ? 30.529 5.562 -48.994 1.00 53.31 81 ASP A N 1
ATOM 635 C CA . ASP A 1 81 ? 29.492 4.724 -49.569 1.00 53.31 81 ASP A CA 1
ATOM 636 C C . ASP A 1 81 ? 29.824 3.300 -49.130 1.00 53.31 81 ASP A C 1
ATOM 638 O O . ASP A 1 81 ? 30.607 2.574 -49.746 1.00 53.31 81 ASP A O 1
ATOM 642 N N . LEU A 1 82 ? 29.350 2.949 -47.939 1.00 57.12 82 LEU A N 1
ATOM 643 C CA . LEU A 1 82 ? 29.431 1.597 -47.437 1.00 57.12 82 LEU A CA 1
ATOM 644 C C . LEU A 1 82 ? 28.445 0.791 -48.282 1.00 57.12 82 LEU A C 1
ATOM 646 O O . LEU A 1 82 ? 27.278 0.654 -47.929 1.00 57.12 82 LEU A O 1
ATOM 650 N N . GLU A 1 83 ? 28.940 0.241 -49.397 1.00 56.25 83 GLU A N 1
ATOM 651 C CA . GLU A 1 83 ? 28.186 -0.601 -50.342 1.00 56.25 83 GLU A CA 1
ATOM 652 C C . GLU A 1 83 ? 27.470 -1.783 -49.658 1.00 56.25 83 GLU A C 1
ATOM 654 O O . GLU A 1 83 ? 26.639 -2.457 -50.267 1.00 56.25 83 GLU A O 1
ATOM 659 N N . ILE A 1 84 ? 27.787 -2.067 -48.389 1.00 57.91 84 ILE A N 1
ATOM 660 C CA . ILE A 1 84 ? 27.189 -3.131 -47.593 1.00 57.91 84 ILE A CA 1
ATOM 661 C C . ILE A 1 84 ? 27.056 -2.670 -46.130 1.00 57.91 84 ILE A C 1
ATOM 663 O O . ILE A 1 84 ? 27.859 -3.036 -45.272 1.00 57.91 84 ILE A O 1
ATOM 667 N N . GLU A 1 85 ? 26.008 -1.906 -45.818 1.00 51.22 85 GLU A N 1
ATOM 668 C CA . GLU A 1 85 ? 25.464 -1.854 -44.457 1.00 51.22 85 GLU A CA 1
ATOM 669 C C . GLU A 1 85 ? 24.332 -2.875 -44.302 1.00 51.22 85 GLU A C 1
ATOM 671 O O . GLU A 1 85 ? 23.339 -2.885 -45.031 1.00 51.22 85 GLU A O 1
ATOM 676 N N . GLY A 1 86 ? 24.494 -3.771 -43.331 1.00 53.50 86 GLY A N 1
ATOM 677 C CA . GLY A 1 86 ? 23.490 -4.757 -42.967 1.00 53.50 86 GLY A CA 1
ATOM 678 C C . GLY A 1 86 ? 22.609 -4.282 -41.815 1.00 53.50 86 GLY A C 1
ATOM 679 O O . GLY A 1 86 ? 23.069 -4.158 -40.686 1.00 53.50 86 GLY A O 1
ATOM 680 N N . ALA A 1 87 ? 21.309 -4.188 -42.073 1.00 44.53 87 ALA A N 1
ATOM 681 C CA . ALA A 1 87 ? 20.276 -4.699 -41.179 1.00 44.53 87 ALA A CA 1
ATOM 682 C C . ALA A 1 87 ? 19.213 -5.364 -42.065 1.00 44.53 87 ALA A C 1
ATOM 684 O O . ALA A 1 87 ? 18.306 -4.710 -42.572 1.00 44.53 87 ALA A O 1
ATOM 685 N N . ILE A 1 88 ? 19.357 -6.673 -42.306 1.00 54.91 88 ILE A N 1
ATOM 686 C CA . ILE A 1 88 ? 18.336 -7.489 -42.979 1.00 54.91 88 ILE A CA 1
ATOM 687 C C . ILE A 1 88 ? 17.105 -7.552 -42.078 1.00 54.91 88 ILE A C 1
ATOM 689 O O . ILE A 1 88 ? 16.984 -8.416 -41.214 1.00 54.91 88 ILE A O 1
ATOM 693 N N . ASN A 1 89 ? 16.188 -6.612 -42.276 1.00 51.12 89 ASN A N 1
ATOM 694 C CA . ASN A 1 89 ? 14.832 -6.748 -41.787 1.00 51.12 89 ASN A CA 1
ATOM 695 C C . ASN A 1 89 ? 14.114 -7.664 -42.783 1.00 51.12 89 ASN A C 1
ATOM 697 O O . ASN A 1 89 ? 13.645 -7.213 -43.826 1.00 51.12 89 ASN A O 1
ATOM 701 N N . THR A 1 90 ? 14.114 -8.973 -42.518 1.00 55.38 90 THR A N 1
ATOM 702 C CA . THR A 1 90 ? 13.291 -9.924 -43.271 1.00 55.38 90 THR A CA 1
ATOM 703 C C . THR A 1 90 ? 11.831 -9.566 -43.044 1.00 55.38 90 THR A C 1
ATOM 705 O O . THR A 1 90 ? 11.232 -9.960 -42.045 1.00 55.38 90 THR A O 1
ATOM 708 N N . GLN A 1 91 ? 11.267 -8.795 -43.966 1.00 49.47 91 GLN A N 1
ATOM 709 C CA . GLN A 1 91 ? 9.831 -8.749 -44.157 1.00 49.47 91 GLN A CA 1
ATOM 710 C C . GLN A 1 91 ? 9.505 -9.687 -45.307 1.00 49.47 91 GLN A C 1
ATOM 712 O O . GLN A 1 91 ? 9.604 -9.327 -46.478 1.00 49.47 91 GLN A O 1
ATOM 717 N N . ASP A 1 92 ? 9.144 -10.916 -44.944 1.00 52.34 92 ASP A N 1
ATOM 718 C CA . ASP A 1 92 ? 8.381 -11.790 -45.822 1.00 52.34 92 ASP A CA 1
ATOM 719 C C . ASP A 1 92 ? 7.161 -11.015 -46.325 1.00 52.34 92 ASP A C 1
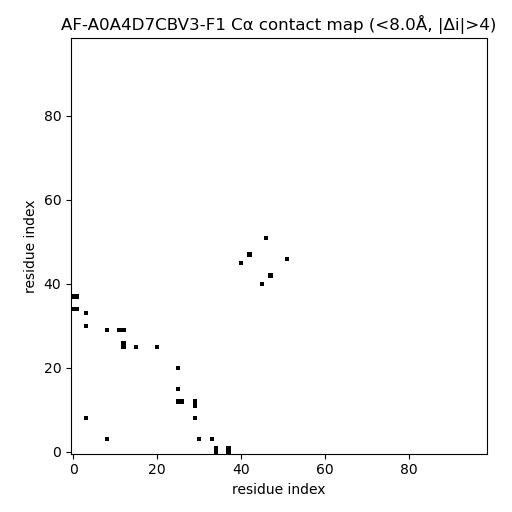ATOM 721 O O . ASP A 1 92 ? 6.260 -10.675 -45.560 1.00 52.34 92 ASP A O 1
ATOM 725 N N . SER A 1 93 ? 7.136 -10.721 -47.620 1.00 44.88 93 SER A N 1
ATOM 726 C CA . SER A 1 93 ? 5.901 -10.402 -48.326 1.00 44.88 93 SER A CA 1
ATOM 727 C C . SER A 1 93 ? 6.049 -10.715 -49.812 1.00 44.88 93 SER A C 1
ATOM 729 O O . SER A 1 93 ? 6.623 -9.971 -50.594 1.00 44.88 93 SER A O 1
ATOM 731 N N . GLU A 1 94 ? 5.490 -11.879 -50.135 1.00 44.00 94 GLU A N 1
ATOM 732 C CA . GLU A 1 94 ? 4.767 -12.183 -51.367 1.00 44.00 94 GLU A CA 1
ATOM 733 C C . GLU A 1 94 ? 5.565 -12.247 -52.675 1.00 44.00 94 GLU A C 1
ATOM 735 O O . GLU A 1 94 ? 5.976 -11.264 -53.287 1.00 44.00 94 GLU A O 1
ATOM 740 N N . GLY A 1 95 ? 5.702 -13.486 -53.151 1.00 51.34 95 GLY A N 1
ATOM 741 C CA . GLY A 1 95 ? 6.237 -13.789 -54.464 1.00 51.34 95 GLY A CA 1
ATOM 742 C C . GLY A 1 95 ? 5.471 -13.094 -55.589 1.00 51.34 95 GLY A C 1
ATOM 743 O O . GLY A 1 95 ? 4.244 -13.154 -55.676 1.00 51.34 95 GLY A O 1
ATOM 744 N N . HIS A 1 96 ? 6.227 -12.533 -56.527 1.00 38.44 96 HIS A N 1
ATOM 745 C CA . HIS A 1 96 ? 5.735 -12.239 -57.862 1.00 38.44 96 HIS A CA 1
ATOM 746 C C . HIS A 1 96 ? 6.794 -12.582 -58.920 1.00 38.44 96 HIS A C 1
ATOM 748 O O . HIS A 1 96 ? 7.993 -12.443 -58.708 1.00 38.44 96 HIS A O 1
ATOM 754 N N . LYS A 1 97 ? 6.288 -13.124 -60.027 1.00 43.34 97 LYS A N 1
ATOM 755 C CA . LYS A 1 97 ? 6.931 -13.851 -61.133 1.00 43.34 97 LYS A CA 1
ATOM 756 C C . LYS A 1 97 ? 8.090 -13.144 -61.871 1.00 43.34 97 LYS A C 1
ATOM 758 O O . LYS A 1 97 ? 8.009 -11.951 -62.126 1.00 43.34 97 LYS A O 1
ATOM 763 N N . VAL A 1 98 ? 9.033 -13.993 -62.323 1.00 37.22 98 VAL A N 1
ATOM 764 C CA . VAL A 1 98 ? 9.800 -14.076 -63.608 1.00 37.22 98 VAL A CA 1
ATOM 765 C C . VAL A 1 98 ? 9.595 -12.990 -64.684 1.00 37.22 98 VAL A C 1
ATOM 767 O O . VAL A 1 98 ? 8.478 -12.508 -64.875 1.00 37.22 98 VAL A O 1
ATOM 770 N N . PRO A 1 99 ? 10.645 -12.681 -65.474 1.00 48.84 99 PRO A N 1
ATOM 771 C CA . PRO A 1 99 ? 11.034 -13.524 -66.629 1.00 48.84 99 PRO A CA 1
ATOM 772 C C . PRO A 1 99 ? 1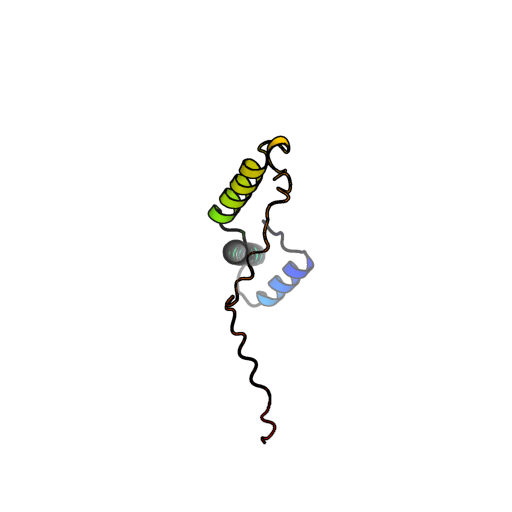2.261 -14.411 -66.409 1.00 48.84 99 PRO A C 1
ATOM 774 O O . PRO A 1 99 ? 13.256 -13.912 -65.842 1.00 48.84 99 PRO A O 1
#